Protein AF-D8F3E0-F1 (afdb_monomer_lite)

Foldseek 3Di:
DDPDFAEEEDALVVQLVCQVVVNCVVVLSGQAYEYEPLSCCVPCVVVSHPVVSVVVRPRYDYDYDDPVQLVVVCVVVVVVPDDPSVSSCVSVVPD

Structure (mmCIF, N/CA/C/O backbone):
data_AF-D8F3E0-F1
#
_entry.id   AF-D8F3E0-F1
#
loop_
_atom_site.group_PDB
_atom_site.id
_atom_site.type_symbol
_atom_site.label_atom_id
_atom_site.label_alt_id
_atom_site.label_comp_id
_atom_site.label_asym_id
_atom_site.label_entity_id
_atom_site.label_seq_id
_atom_site.pdbx_PDB_ins_code
_atom_site.Cartn_x
_atom_site.Cartn_y
_atom_site.Cartn_z
_atom_site.occupancy
_atom_site.B_iso_or_equiv
_atom_site.auth_seq_id
_atom_site.auth_comp_id
_atom_site.auth_asym_id
_atom_site.auth_atom_id
_atom_site.pdbx_PDB_model_num
ATOM 1 N N . MET A 1 1 ? -12.047 -28.268 2.635 1.00 41.09 1 MET A N 1
ATOM 2 C CA . MET A 1 1 ? -11.920 -27.325 1.505 1.00 41.09 1 MET A CA 1
ATOM 3 C C . MET A 1 1 ? -11.395 -26.028 2.086 1.00 41.09 1 MET A C 1
ATOM 5 O O . MET A 1 1 ? -12.115 -25.404 2.848 1.00 41.09 1 MET A O 1
ATOM 9 N N . GLY A 1 2 ? -10.116 -25.713 1.875 1.00 49.66 2 GLY A N 1
ATOM 10 C CA . GLY A 1 2 ? -9.534 -24.486 2.417 1.00 49.66 2 GLY A CA 1
ATOM 11 C C . GLY A 1 2 ? -10.128 -23.291 1.688 1.00 49.66 2 GLY A C 1
ATOM 12 O O . GLY A 1 2 ? -9.987 -23.200 0.469 1.00 49.66 2 GLY A O 1
ATOM 13 N N . VAL A 1 3 ? -10.815 -22.410 2.411 1.00 56.03 3 VAL A N 1
ATOM 14 C CA . VAL A 1 3 ? -11.058 -21.052 1.926 1.00 56.03 3 VAL A CA 1
ATOM 15 C C . VAL A 1 3 ? -9.679 -20.444 1.692 1.00 56.03 3 VAL A C 1
ATOM 17 O O . VAL A 1 3 ? -8.916 -20.249 2.634 1.00 56.03 3 VAL A O 1
ATOM 20 N N . LYS A 1 4 ? -9.295 -20.276 0.423 1.00 63.72 4 LYS A N 1
ATOM 21 C CA . LYS A 1 4 ? -8.119 -19.473 0.090 1.00 63.72 4 LYS A CA 1
ATOM 22 C C . LYS A 1 4 ? -8.395 -18.076 0.632 1.00 63.72 4 LYS A C 1
ATOM 24 O O . LYS A 1 4 ? -9.461 -17.539 0.339 1.00 63.72 4 LYS A O 1
ATOM 29 N N . GLY A 1 5 ? -7.468 -17.546 1.424 1.00 76.38 5 GLY A N 1
ATOM 30 C CA . GLY A 1 5 ? -7.595 -16.193 1.943 1.00 76.38 5 GLY A CA 1
ATOM 31 C C . GLY A 1 5 ? -7.776 -15.187 0.806 1.00 76.38 5 GLY A C 1
ATOM 32 O O . GLY A 1 5 ? -7.188 -15.348 -0.270 1.00 76.38 5 GLY A O 1
ATOM 33 N N . LEU A 1 6 ? -8.638 -14.197 1.015 1.00 89.00 6 LEU A N 1
ATOM 34 C CA . LEU A 1 6 ? -8.935 -13.154 0.050 1.00 89.00 6 LEU A CA 1
ATOM 35 C C . LEU A 1 6 ? -7.782 -12.151 0.045 1.00 89.00 6 LEU A C 1
ATOM 37 O O . LEU A 1 6 ? -7.670 -11.306 0.930 1.00 89.00 6 LEU A O 1
ATOM 41 N N . LYS A 1 7 ? -6.923 -12.255 -0.966 1.00 91.31 7 LYS A N 1
ATOM 42 C CA . LYS A 1 7 ? -5.838 -11.302 -1.206 1.00 91.31 7 LYS A CA 1
ATOM 43 C C . LYS A 1 7 ? -6.281 -10.234 -2.196 1.00 91.31 7 LYS A C 1
ATOM 45 O O . LYS A 1 7 ? -6.975 -10.548 -3.165 1.00 91.31 7 LYS A O 1
ATOM 50 N N . ALA A 1 8 ? -5.844 -9.001 -1.987 1.00 91.38 8 ALA A N 1
ATOM 51 C CA . ALA A 1 8 ? -6.066 -7.909 -2.923 1.00 91.38 8 ALA A CA 1
ATOM 52 C C . ALA A 1 8 ? -4.810 -7.063 -3.092 1.00 91.38 8 ALA A C 1
ATOM 54 O O . ALA A 1 8 ? -4.002 -6.931 -2.178 1.00 91.38 8 ALA A O 1
ATOM 55 N N . VAL A 1 9 ? -4.680 -6.466 -4.271 1.00 91.50 9 VAL A N 1
ATOM 56 C CA . VAL A 1 9 ? -3.739 -5.378 -4.518 1.00 91.50 9 VAL A CA 1
ATOM 57 C C . VAL A 1 9 ? -4.568 -4.112 -4.628 1.00 91.50 9 VAL A C 1
ATOM 59 O O . VAL A 1 9 ? -5.567 -4.106 -5.351 1.00 91.50 9 VAL A O 1
ATOM 62 N N . ILE A 1 10 ? -4.221 -3.087 -3.859 1.00 91.69 10 ILE A N 1
ATOM 63 C CA . ILE A 1 10 ? -5.037 -1.880 -3.755 1.00 91.69 10 ILE A CA 1
ATOM 64 C C . ILE A 1 10 ? -4.479 -0.752 -4.614 1.00 91.69 10 ILE A C 1
ATOM 66 O O . ILE A 1 10 ? -3.269 -0.570 -4.718 1.00 91.69 10 ILE A O 1
ATOM 70 N N . ASP A 1 11 ? -5.396 -0.001 -5.211 1.00 91.75 11 ASP A N 1
ATOM 71 C CA . ASP A 1 11 ? -5.115 1.218 -5.960 1.00 91.75 11 ASP A CA 1
ATOM 72 C C . ASP A 1 11 ? -5.204 2.462 -5.050 1.00 91.75 11 ASP A C 1
ATOM 74 O O . ASP A 1 11 ? -5.788 2.416 -3.961 1.00 91.75 11 ASP A O 1
ATOM 78 N N . ALA A 1 12 ? -4.656 3.593 -5.494 1.00 92.88 12 ALA A N 1
ATOM 79 C CA . ALA A 1 12 ? -4.644 4.840 -4.731 1.00 92.88 12 ALA A CA 1
ATOM 80 C C . ALA A 1 12 ? -6.059 5.379 -4.479 1.00 92.88 12 ALA A C 1
ATOM 82 O O . ALA A 1 12 ? -6.365 5.809 -3.368 1.00 92.88 12 ALA A O 1
ATOM 83 N N . GLY A 1 13 ? -6.947 5.303 -5.477 1.00 93.75 13 GLY A N 1
ATOM 84 C CA . GLY A 1 13 ? -8.314 5.825 -5.381 1.00 93.75 13 GLY A CA 1
ATOM 85 C C . GLY A 1 13 ? -9.097 5.270 -4.181 1.00 93.75 13 GLY A C 1
ATOM 86 O O . GLY A 1 13 ? -9.560 6.053 -3.354 1.00 93.75 13 GLY A O 1
ATOM 87 N N . PRO A 1 14 ? -9.239 3.939 -4.032 1.00 93.94 14 PRO A N 1
ATOM 88 C CA . PRO A 1 14 ? -9.880 3.342 -2.863 1.00 93.94 14 PRO A CA 1
ATOM 89 C C . PRO A 1 14 ? -9.234 3.721 -1.524 1.00 93.94 14 PRO A C 1
ATOM 91 O O . PRO A 1 14 ? -9.970 3.949 -0.568 1.00 93.94 14 PRO A O 1
ATOM 94 N N . LEU A 1 15 ? -7.900 3.818 -1.439 1.00 95.00 15 LEU A N 1
ATOM 95 C CA . LEU A 1 15 ? -7.223 4.261 -0.211 1.00 95.00 15 LEU A CA 1
ATOM 96 C C . LEU A 1 15 ? -7.604 5.700 0.150 1.00 95.00 15 LEU A C 1
ATOM 98 O O . LEU A 1 15 ? -7.995 5.952 1.286 1.00 95.00 15 LEU A O 1
ATOM 102 N N . ILE A 1 16 ? -7.545 6.614 -0.821 1.00 95.94 16 ILE A N 1
ATOM 103 C CA . ILE A 1 16 ? -7.880 8.032 -0.637 1.00 95.94 16 ILE A CA 1
ATOM 104 C C . ILE A 1 16 ? -9.345 8.171 -0.225 1.00 95.94 16 ILE A C 1
ATOM 106 O O . ILE A 1 16 ? -9.633 8.680 0.856 1.00 95.94 16 ILE A O 1
ATOM 110 N N . HIS A 1 17 ? -10.271 7.637 -1.025 1.00 96.62 17 HIS A N 1
ATOM 111 C CA . HIS A 1 17 ? -11.702 7.799 -0.773 1.00 96.62 17 HIS A CA 1
ATOM 112 C C . HIS A 1 17 ? -12.141 7.171 0.554 1.00 96.62 17 HIS A C 1
ATOM 114 O O . HIS A 1 17 ? -13.001 7.721 1.236 1.00 96.62 17 HIS A O 1
ATOM 120 N N . LEU A 1 18 ? -11.574 6.020 0.943 1.00 96.06 18 LEU A N 1
ATOM 121 C CA . LEU A 1 18 ? -11.887 5.405 2.234 1.00 96.06 18 LEU A CA 1
ATOM 122 C C . LEU A 1 18 ? -11.293 6.192 3.405 1.00 96.06 18 LEU A C 1
ATOM 124 O O . LEU A 1 18 ? -11.931 6.240 4.455 1.00 96.06 18 LEU A O 1
ATOM 128 N N . SER A 1 19 ? -10.120 6.810 3.242 1.00 95.25 19 SER A N 1
ATOM 129 C CA . SER A 1 19 ? -9.540 7.705 4.252 1.00 95.25 19 SER A CA 1
ATOM 130 C C . SER A 1 19 ? -10.416 8.942 4.454 1.00 95.25 19 SER A C 1
ATOM 132 O O . SER A 1 19 ? -10.776 9.259 5.584 1.00 95.25 19 SER A O 1
ATOM 134 N N . GLU A 1 20 ? -10.853 9.581 3.364 1.00 95.75 20 GLU A N 1
ATOM 135 C CA . GLU A 1 20 ? -11.693 10.791 3.383 1.00 95.75 20 GLU A CA 1
ATOM 136 C C . GLU A 1 20 ? -13.000 10.609 4.171 1.00 95.75 20 GLU A C 1
ATOM 138 O O . GLU A 1 20 ? -13.496 11.554 4.786 1.00 95.75 20 GLU A O 1
ATOM 143 N N . ILE A 1 21 ? -13.551 9.392 4.180 1.00 95.69 21 ILE A N 1
ATOM 144 C CA . ILE A 1 21 ? -14.784 9.052 4.906 1.00 95.69 21 ILE A CA 1
ATOM 145 C C . ILE A 1 21 ? -14.537 8.236 6.191 1.00 95.69 21 ILE A C 1
ATOM 147 O O . ILE A 1 21 ? -15.489 7.709 6.771 1.00 95.69 21 ILE A O 1
ATOM 151 N N . GLY A 1 22 ? -13.285 8.079 6.637 1.00 94.25 22 GLY A N 1
ATOM 152 C CA . GLY A 1 22 ? -12.933 7.350 7.867 1.00 94.25 22 GLY A CA 1
ATOM 153 C C . GLY A 1 22 ? -13.255 5.847 7.840 1.00 94.25 22 GLY A C 1
ATOM 154 O O . GLY A 1 22 ? -13.514 5.230 8.875 1.00 94.25 22 GLY A O 1
ATOM 155 N N . CYS A 1 23 ? -13.277 5.239 6.655 1.00 95.69 23 CYS A N 1
ATOM 156 C CA . CYS A 1 23 ? -13.737 3.870 6.413 1.00 95.69 23 CYS A CA 1
ATOM 157 C C . CYS A 1 23 ? -12.635 2.898 5.958 1.00 95.69 23 CYS A C 1
ATOM 159 O O . CYS A 1 23 ? -12.939 1.821 5.442 1.00 95.69 23 CYS A O 1
ATOM 161 N N . LEU A 1 24 ? -11.356 3.212 6.196 1.00 95.06 24 LEU A N 1
ATOM 162 C CA . LEU A 1 24 ? -10.232 2.313 5.887 1.00 95.06 24 LEU A CA 1
ATOM 163 C C . LEU A 1 24 ? -10.387 0.917 6.511 1.00 95.06 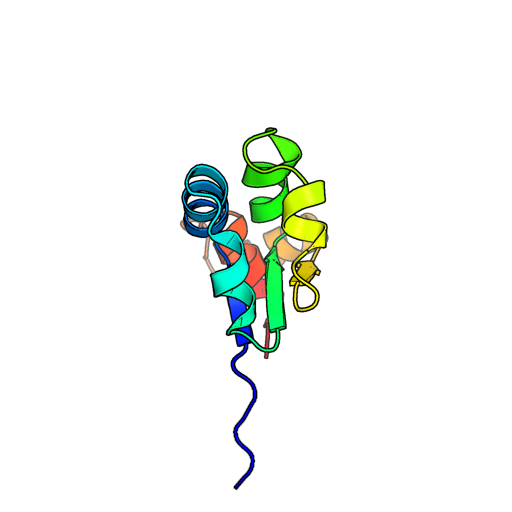24 LEU A C 1
ATOM 165 O O . LEU A 1 24 ? -9.956 -0.071 5.924 1.00 95.06 24 LEU A O 1
ATOM 169 N N . HIS A 1 25 ? -11.080 0.804 7.648 1.00 93.56 25 HIS A N 1
ATOM 170 C CA . HIS A 1 25 ? -11.329 -0.468 8.329 1.00 93.56 25 HIS A CA 1
ATOM 171 C C . HIS A 1 25 ? -12.039 -1.526 7.463 1.00 93.56 25 HIS A C 1
ATOM 173 O O . HIS A 1 25 ? -11.889 -2.714 7.754 1.00 93.56 25 HIS A O 1
ATOM 179 N N . PHE A 1 26 ? -12.765 -1.147 6.400 1.00 93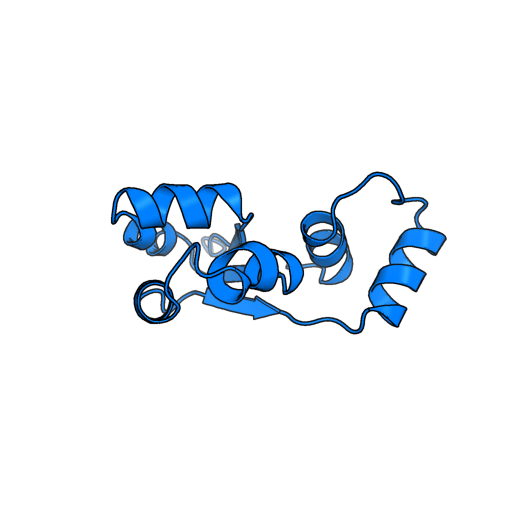.19 26 PHE A N 1
ATOM 180 C CA . PHE A 1 26 ? -13.356 -2.112 5.461 1.00 93.19 26 PHE A CA 1
ATOM 181 C C . PHE A 1 26 ? -12.305 -2.963 4.744 1.00 93.19 26 PHE A C 1
ATOM 183 O O . PHE A 1 26 ? -12.582 -4.112 4.390 1.00 93.19 26 PHE A O 1
ATOM 190 N N . LEU A 1 27 ? -11.084 -2.445 4.596 1.00 94.69 27 LEU A N 1
ATOM 191 C CA . LEU A 1 27 ? -9.962 -3.162 4.000 1.00 94.69 27 LEU A CA 1
ATOM 192 C C . LEU A 1 27 ? -9.468 -4.329 4.867 1.00 94.69 27 LEU A C 1
ATOM 194 O O . LEU A 1 27 ? -8.799 -5.216 4.348 1.00 94.69 27 LEU A O 1
ATOM 198 N N . ASN A 1 28 ? -9.861 -4.412 6.144 1.00 92.50 28 ASN A N 1
ATOM 199 C CA . ASN A 1 28 ? -9.603 -5.591 6.984 1.00 92.50 28 ASN A CA 1
ATOM 200 C C . ASN A 1 28 ? -10.415 -6.831 6.562 1.00 92.50 28 ASN A C 1
ATOM 202 O O . ASN A 1 28 ? -10.226 -7.902 7.129 1.00 92.50 28 ASN A O 1
ATOM 206 N N . SER A 1 29 ? -11.326 -6.702 5.590 1.00 91.69 29 SER A N 1
ATOM 207 C CA . SER A 1 29 ? -12.037 -7.850 5.006 1.00 91.69 29 SER A CA 1
ATOM 208 C C . SER A 1 29 ? -11.134 -8.720 4.122 1.00 91.69 29 SER A C 1
ATOM 210 O O . SER A 1 29 ? -11.514 -9.837 3.780 1.00 91.69 29 SER A O 1
ATOM 212 N N . PHE A 1 30 ? -9.966 -8.204 3.728 1.00 93.38 30 PHE A N 1
ATOM 213 C CA . PHE A 1 30 ? -8.932 -8.951 3.018 1.00 93.38 30 PHE A CA 1
ATOM 214 C C . PHE A 1 30 ? -7.978 -9.611 4.015 1.00 93.38 30 PHE A C 1
ATOM 216 O O . PHE A 1 30 ? -7.643 -9.026 5.041 1.00 93.38 30 PHE A O 1
ATOM 223 N N . ASP A 1 31 ? -7.481 -10.798 3.695 1.00 93.12 31 ASP A N 1
ATOM 224 C CA . ASP A 1 31 ? -6.448 -11.458 4.497 1.00 93.12 31 ASP A CA 1
ATOM 225 C C . ASP A 1 31 ? -5.069 -10.826 4.260 1.00 93.12 31 ASP A C 1
ATOM 227 O O . ASP A 1 31 ? -4.277 -10.682 5.189 1.00 93.12 31 ASP A O 1
ATOM 231 N N . GLU A 1 32 ? -4.802 -10.406 3.019 1.00 93.50 32 GLU A N 1
ATOM 232 C CA . GLU A 1 32 ? -3.585 -9.693 2.625 1.00 93.50 32 GLU A CA 1
ATOM 233 C C . GLU A 1 32 ? -3.943 -8.558 1.660 1.00 93.50 32 GLU A C 1
ATOM 235 O O . GLU A 1 32 ? -4.629 -8.769 0.655 1.00 93.50 32 GLU A O 1
ATOM 240 N N . LEU A 1 33 ? -3.459 -7.355 1.962 1.00 94.00 33 LEU A N 1
ATOM 241 C CA . LEU A 1 33 ? -3.607 -6.174 1.126 1.00 94.00 33 LEU A CA 1
ATOM 242 C C . LEU A 1 33 ? -2.226 -5.709 0.660 1.00 94.00 33 LEU A C 1
ATOM 244 O O . LEU A 1 33 ? -1.453 -5.150 1.434 1.00 94.00 33 LEU A O 1
ATOM 248 N N . HIS A 1 34 ? -1.907 -5.942 -0.605 1.00 93.50 34 HIS A N 1
ATOM 249 C CA . HIS A 1 34 ? -0.649 -5.524 -1.207 1.00 93.50 34 HIS A CA 1
ATOM 250 C C . HIS A 1 34 ? -0.762 -4.069 -1.680 1.00 93.50 34 HIS A C 1
ATOM 252 O O . HIS A 1 34 ? -1.683 -3.722 -2.419 1.00 93.50 34 HIS A O 1
ATOM 258 N N . VAL A 1 35 ? 0.179 -3.226 -1.259 1.00 93.56 35 VAL A N 1
ATOM 259 C CA . VAL A 1 35 ? 0.268 -1.810 -1.634 1.00 93.56 35 VAL A CA 1
ATOM 260 C C . VAL A 1 35 ? 1.548 -1.606 -2.439 1.00 93.56 35 VAL A C 1
ATOM 262 O O . VAL A 1 35 ? 2.637 -1.690 -1.862 1.00 93.56 35 VAL A O 1
ATOM 265 N N . PRO A 1 36 ? 1.444 -1.380 -3.756 1.00 92.38 36 PRO A N 1
ATOM 266 C CA . PRO A 1 36 ? 2.591 -1.014 -4.577 1.00 92.38 36 PRO A CA 1
ATOM 267 C C . PRO A 1 36 ? 3.219 0.317 -4.125 1.00 92.38 36 PRO A C 1
ATOM 269 O O . PRO A 1 36 ? 2.535 1.185 -3.574 1.00 92.38 36 PRO A O 1
ATOM 272 N N . GLU A 1 37 ? 4.511 0.503 -4.369 1.00 90.94 37 GLU A N 1
ATOM 273 C CA . GLU A 1 37 ? 5.257 1.711 -4.009 1.00 90.94 37 GLU A CA 1
ATOM 274 C C . GLU A 1 37 ? 4.697 2.938 -4.720 1.00 90.94 37 GLU A C 1
ATOM 276 O O . GLU A 1 37 ? 4.511 3.977 -4.092 1.00 90.94 37 GLU A O 1
ATOM 281 N N . ALA A 1 38 ? 4.343 2.811 -5.998 1.00 89.44 38 ALA A N 1
ATOM 282 C CA . ALA A 1 38 ? 3.713 3.896 -6.741 1.00 89.44 38 ALA A CA 1
ATOM 283 C C . ALA A 1 38 ? 2.401 4.365 -6.082 1.00 89.44 38 ALA A C 1
ATOM 285 O O . ALA A 1 38 ? 2.143 5.565 -5.989 1.00 89.44 38 ALA A O 1
ATOM 286 N N . VAL A 1 39 ? 1.604 3.423 -5.564 1.00 92.25 39 VAL A N 1
ATOM 287 C CA . VAL A 1 39 ? 0.362 3.718 -4.832 1.00 92.25 39 VAL A CA 1
ATOM 288 C C . VAL A 1 39 ? 0.671 4.366 -3.482 1.00 92.25 39 VAL A C 1
ATOM 290 O O . VAL A 1 39 ? 0.004 5.322 -3.085 1.00 92.25 39 VAL A O 1
ATOM 293 N N . TRP A 1 40 ? 1.707 3.903 -2.780 1.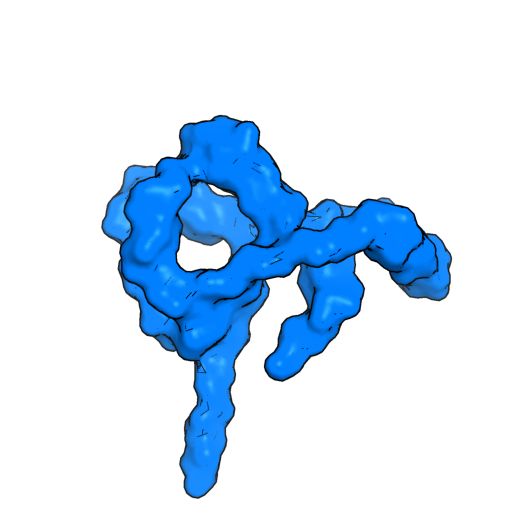00 94.12 40 TRP A N 1
ATOM 294 C CA . TRP A 1 40 ? 2.156 4.521 -1.531 1.00 94.12 40 TRP A CA 1
ATOM 295 C C . TRP A 1 40 ? 2.603 5.976 -1.732 1.00 94.12 40 TRP A C 1
ATOM 297 O O . TRP A 1 40 ? 2.221 6.860 -0.964 1.00 94.12 40 TRP A O 1
ATOM 307 N N . LEU A 1 41 ? 3.375 6.243 -2.787 1.00 92.44 41 LEU A N 1
ATOM 308 C CA . LEU A 1 41 ? 3.850 7.583 -3.129 1.00 92.44 41 LEU A CA 1
ATOM 309 C C . LEU A 1 41 ? 2.709 8.521 -3.533 1.00 92.44 41 LEU A C 1
ATOM 311 O 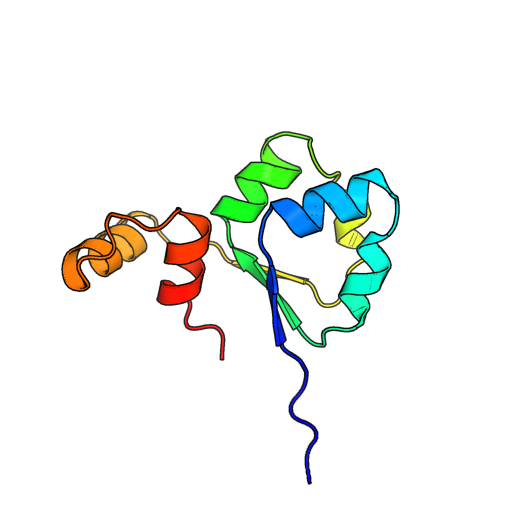O . LEU A 1 41 ? 2.739 9.689 -3.162 1.00 92.44 41 LEU A O 1
ATOM 315 N N . GLU A 1 42 ? 1.695 8.035 -4.253 1.00 92.69 42 GLU A N 1
ATOM 316 C CA . GLU A 1 42 ? 0.518 8.839 -4.613 1.00 92.69 42 GLU A CA 1
ATOM 317 C C . GLU A 1 42 ? -0.374 9.169 -3.405 1.00 92.69 42 GLU A C 1
ATOM 319 O O . GLU A 1 42 ? -1.042 10.205 -3.387 1.00 92.69 42 GLU A O 1
ATOM 324 N N . THR A 1 43 ? -0.388 8.301 -2.394 1.00 95.06 43 THR A N 1
ATOM 325 C CA . THR A 1 43 ? -1.257 8.432 -1.220 1.00 95.06 43 THR A CA 1
ATOM 326 C C . THR A 1 43 ? -0.536 9.113 -0.060 1.00 95.06 43 THR A C 1
ATOM 328 O O . THR A 1 43 ? -0.668 10.323 0.127 1.00 95.06 43 THR A O 1
ATOM 331 N N . VAL A 1 44 ? 0.259 8.359 0.697 1.00 94.88 44 VAL A N 1
ATOM 332 C CA . VAL A 1 44 ? 1.015 8.848 1.857 1.00 94.88 44 VAL A CA 1
ATOM 333 C C . VAL A 1 44 ? 2.097 9.833 1.429 1.00 94.88 44 VAL A C 1
ATOM 335 O O . VAL A 1 44 ? 2.265 10.870 2.059 1.00 94.88 44 VAL A O 1
ATOM 338 N N . GLY A 1 45 ? 2.799 9.554 0.326 1.00 92.62 45 GLY A N 1
ATOM 339 C CA . GLY A 1 45 ? 3.867 10.427 -0.177 1.00 92.62 45 GLY A CA 1
ATOM 340 C C . GLY A 1 45 ? 3.400 11.815 -0.638 1.00 92.62 45 GLY A C 1
ATOM 341 O O . GLY A 1 45 ? 4.231 12.706 -0.799 1.00 92.62 45 GLY A O 1
ATOM 342 N N . GLN A 1 46 ? 2.092 12.009 -0.834 1.00 94.06 46 GLN A N 1
ATOM 343 C CA . GLN A 1 46 ? 1.468 13.292 -1.179 1.00 94.06 46 GLN A CA 1
ATOM 344 C C . GLN A 1 46 ? 0.517 13.806 -0.087 1.00 94.06 46 GLN A C 1
ATOM 346 O O . GLN A 1 46 ? -0.333 14.648 -0.377 1.00 94.06 46 GLN A O 1
ATOM 351 N N . ASP A 1 47 ? 0.618 13.284 1.140 1.00 93.69 47 ASP A N 1
ATOM 352 C CA . ASP A 1 47 ? -0.218 13.667 2.286 1.00 93.69 47 ASP A CA 1
ATOM 353 C C . ASP A 1 47 ? -1.739 13.534 2.034 1.00 93.69 47 ASP A C 1
ATOM 355 O O . ASP A 1 47 ? -2.549 14.214 2.665 1.00 93.69 47 ASP A O 1
ATOM 359 N N . ARG A 1 48 ? -2.157 12.654 1.110 1.00 93.31 48 ARG A N 1
ATOM 360 C CA . ARG A 1 48 ? -3.584 12.392 0.826 1.00 93.31 48 ARG A CA 1
ATOM 361 C C . ARG A 1 48 ? -4.207 11.393 1.795 1.00 93.31 48 ARG A C 1
ATOM 363 O O . ARG A 1 48 ? -5.423 11.362 1.949 1.00 93.31 48 ARG A O 1
ATOM 370 N N . VAL A 1 49 ? -3.373 10.555 2.403 1.00 95.06 49 VAL A N 1
ATOM 371 C CA . VAL A 1 49 ? -3.742 9.554 3.407 1.00 95.06 49 VAL A CA 1
ATOM 372 C C . VAL A 1 49 ? -2.678 9.586 4.493 1.00 95.06 49 VAL A C 1
ATOM 374 O O . VAL A 1 49 ? -1.487 9.556 4.181 1.00 95.06 49 VAL A O 1
ATOM 377 N N . PHE A 1 50 ? -3.076 9.619 5.764 1.00 92.75 50 PHE A N 1
ATOM 378 C CA . PHE A 1 50 ? -2.103 9.619 6.850 1.00 92.75 50 PHE A CA 1
ATOM 379 C C . PHE A 1 50 ? -1.592 8.202 7.135 1.00 92.75 50 PHE A C 1
ATOM 381 O O . PHE A 1 50 ? -2.361 7.256 7.313 1.00 92.75 50 PHE A O 1
ATOM 388 N N . GLU A 1 51 ? -0.273 8.051 7.263 1.00 91.19 51 GLU A N 1
ATOM 389 C CA . GLU A 1 51 ? 0.362 6.763 7.584 1.00 91.19 51 GLU A CA 1
ATOM 390 C C . GLU A 1 51 ? -0.151 6.164 8.907 1.00 91.19 51 GLU A C 1
ATOM 392 O O . GLU A 1 51 ? -0.260 4.944 9.057 1.00 91.19 51 GLU A O 1
ATOM 397 N N . THR A 1 52 ? -0.528 7.013 9.865 1.00 90.19 52 THR A N 1
ATOM 398 C CA . THR A 1 52 ? -1.119 6.596 11.144 1.00 90.19 52 THR A CA 1
ATOM 399 C C . THR A 1 52 ? -2.468 5.899 10.972 1.00 90.19 52 THR A C 1
ATOM 401 O O . THR A 1 52 ? -2.766 4.971 11.724 1.00 90.19 52 THR A O 1
ATOM 404 N N . GLU A 1 53 ? -3.266 6.291 9.978 1.00 87.94 53 GLU A N 1
ATOM 405 C CA . GLU A 1 53 ? -4.534 5.631 9.660 1.00 87.94 53 GLU A CA 1
ATOM 406 C C . GLU A 1 53 ? -4.291 4.262 9.020 1.00 87.94 53 GLU A C 1
ATOM 408 O O . GLU A 1 53 ? -4.919 3.273 9.406 1.00 87.94 53 GLU A O 1
ATOM 413 N N . LEU A 1 54 ? -3.319 4.167 8.110 1.00 89.56 54 LEU A N 1
ATOM 414 C CA . LEU A 1 54 ? -2.939 2.903 7.469 1.00 89.56 54 LEU A CA 1
ATOM 415 C C . LEU A 1 54 ? -2.285 1.921 8.439 1.00 89.56 54 LEU A C 1
ATOM 417 O O . LEU A 1 54 ? -2.473 0.716 8.310 1.00 89.56 54 LEU A O 1
ATOM 421 N N . SER A 1 55 ? -1.592 2.421 9.462 1.00 86.88 55 SER A N 1
ATOM 422 C CA . SER A 1 55 ? -1.000 1.600 10.525 1.00 86.88 55 SER A CA 1
ATOM 423 C C . SER A 1 55 ? -2.042 0.784 11.307 1.00 86.88 55 SER A C 1
ATOM 425 O O . SER A 1 55 ? -1.696 -0.189 11.978 1.00 86.88 55 SER A O 1
ATOM 427 N N . SER A 1 56 ? -3.327 1.153 11.227 1.00 87.00 56 SER A N 1
ATOM 428 C CA . SER A 1 56 ? -4.427 0.373 11.807 1.00 87.00 56 SER A CA 1
ATOM 429 C C . SER A 1 56 ? -4.757 -0.907 11.019 1.00 87.00 56 SER A C 1
ATOM 431 O O . SER A 1 56 ? -5.354 -1.832 11.579 1.00 87.00 56 SER A O 1
ATOM 433 N N . LEU A 1 57 ? -4.338 -0.991 9.750 1.00 91.25 57 LEU A N 1
ATOM 434 C CA . LEU A 1 57 ? -4.540 -2.135 8.862 1.00 91.25 57 LEU A CA 1
ATOM 435 C C . LEU A 1 57 ? -3.406 -3.147 9.043 1.00 91.25 57 LEU A C 1
ATOM 437 O O . LEU A 1 57 ? -2.312 -3.010 8.502 1.00 91.25 57 LEU A O 1
ATOM 441 N N . LYS A 1 58 ? -3.669 -4.205 9.814 1.00 89.19 58 LYS A N 1
ATOM 442 C CA . LYS A 1 58 ? -2.662 -5.238 10.139 1.00 89.19 58 LYS A CA 1
ATOM 443 C C . LYS A 1 58 ? -2.363 -6.197 8.987 1.00 89.19 58 LYS A C 1
ATOM 445 O O . LYS A 1 58 ? -1.394 -6.945 9.051 1.00 89.19 58 LYS A O 1
ATOM 450 N N . ASN A 1 59 ? -3.223 -6.206 7.977 1.00 93.75 59 ASN A N 1
ATOM 451 C CA . ASN A 1 59 ? -3.151 -7.063 6.799 1.00 93.75 59 ASN A CA 1
ATOM 452 C C . ASN A 1 59 ? -2.415 -6.399 5.620 1.00 93.75 59 ASN A C 1
ATOM 454 O O . ASN A 1 59 ? -2.324 -6.995 4.548 1.00 93.75 59 ASN A O 1
ATOM 458 N N . MET A 1 60 ? -1.907 -5.176 5.794 1.00 93.38 60 MET A N 1
ATOM 459 C CA . MET A 1 60 ? -1.267 -4.407 4.732 1.00 93.38 60 MET A CA 1
ATOM 460 C C . MET A 1 60 ? 0.208 -4.787 4.551 1.00 93.38 60 MET A C 1
ATOM 462 O O . MET A 1 60 ? 0.976 -4.852 5.510 1.00 93.38 60 MET A O 1
ATOM 466 N N . GLN A 1 61 ? 0.619 -4.985 3.302 1.00 92.81 61 GLN A N 1
ATOM 467 C CA . GLN A 1 61 ? 1.998 -5.248 2.905 1.00 92.81 61 GLN A CA 1
ATOM 468 C C . GLN A 1 61 ? 2.412 -4.239 1.835 1.00 92.81 61 GLN A C 1
ATOM 470 O O . GLN A 1 61 ? 1.871 -4.256 0.731 1.00 92.81 61 GLN A O 1
ATOM 475 N N . ARG A 1 62 ? 3.385 -3.379 2.141 1.00 91.62 62 ARG A N 1
ATOM 476 C CA . ARG A 1 62 ? 3.978 -2.467 1.157 1.00 91.62 62 ARG A CA 1
ATOM 477 C C . ARG A 1 62 ? 5.038 -3.196 0.339 1.00 91.62 62 ARG A C 1
ATOM 479 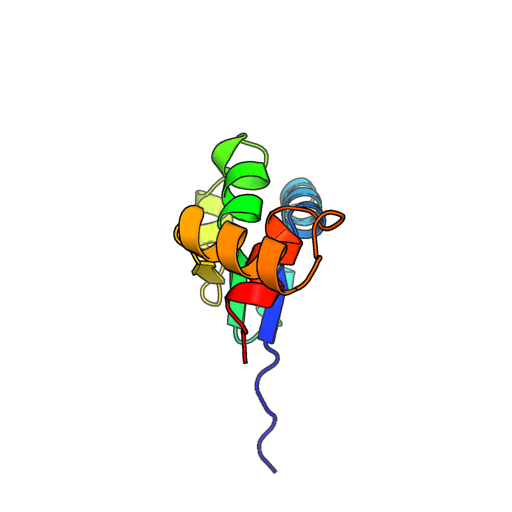O O . ARG A 1 62 ? 5.864 -3.912 0.901 1.00 91.62 62 ARG A O 1
ATOM 486 N N . HIS A 1 63 ? 5.032 -2.973 -0.969 1.00 89.62 63 HIS A N 1
ATOM 487 C CA . HIS A 1 63 ? 5.981 -3.571 -1.902 1.00 89.62 63 HIS A CA 1
ATOM 488 C C . HIS A 1 63 ? 6.728 -2.483 -2.644 1.00 89.62 63 HIS A C 1
ATOM 490 O O . HIS A 1 63 ? 6.111 -1.657 -3.301 1.00 89.62 63 HIS A O 1
ATOM 496 N N . SER A 1 64 ? 8.053 -2.516 -2.555 1.00 88.19 64 SER A N 1
ATOM 497 C CA . SER A 1 64 ? 8.935 -1.648 -3.325 1.00 88.19 64 SER A CA 1
ATOM 498 C C . SER A 1 64 ? 9.781 -2.509 -4.247 1.00 88.19 64 SER A C 1
ATOM 500 O O . SER A 1 64 ? 10.415 -3.471 -3.805 1.00 88.19 64 SER A O 1
ATOM 502 N N . PHE A 1 65 ? 9.750 -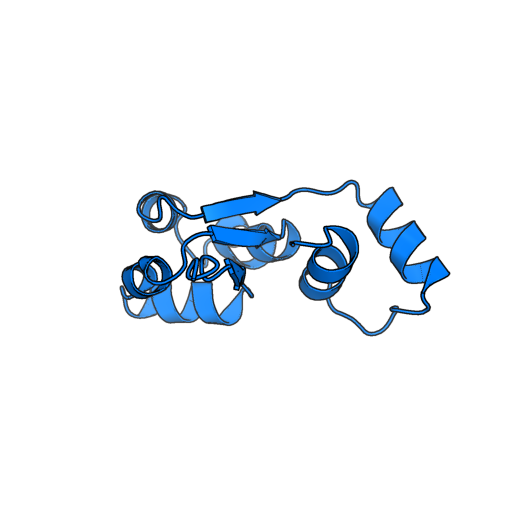2.180 -5.535 1.00 84.62 65 PHE A N 1
ATOM 503 C CA . PHE A 1 65 ? 10.500 -2.875 -6.570 1.00 84.62 65 PHE A CA 1
ATOM 504 C C . PHE A 1 65 ? 11.528 -1.925 -7.189 1.00 84.62 65 PHE A C 1
ATOM 506 O O . PHE A 1 65 ? 11.246 -0.734 -7.326 1.00 84.62 65 PHE A O 1
ATOM 513 N N . PRO A 1 66 ? 12.711 -2.419 -7.593 1.00 85.44 66 PRO A N 1
ATOM 514 C CA . PRO A 1 66 ? 13.677 -1.590 -8.299 1.00 85.44 66 PRO A CA 1
ATOM 515 C C . PRO A 1 66 ? 13.097 -1.091 -9.628 1.00 85.44 66 PRO A C 1
ATOM 517 O O . PRO A 1 66 ? 12.676 -1.894 -10.464 1.00 85.44 66 PRO A O 1
ATOM 520 N N . GLU A 1 67 ? 13.123 0.224 -9.846 1.00 81.56 67 GLU A N 1
ATOM 521 C CA . GLU A 1 67 ? 12.579 0.871 -11.051 1.00 81.56 67 GLU A CA 1
ATOM 522 C C . GLU A 1 67 ? 13.150 0.255 -12.339 1.00 81.56 67 GLU A C 1
ATOM 524 O O . GLU A 1 67 ? 12.406 -0.077 -13.260 1.00 81.56 67 GLU A O 1
ATOM 529 N N . GLU A 1 68 ? 14.456 -0.029 -12.365 1.00 85.94 68 GLU A N 1
ATOM 530 C CA . GLU A 1 68 ? 15.123 -0.663 -13.509 1.00 85.94 68 GLU A CA 1
ATOM 531 C C . GLU A 1 68 ? 14.554 -2.049 -13.864 1.00 85.94 68 GLU A C 1
ATOM 533 O O . GLU A 1 68 ? 14.540 -2.446 -15.035 1.00 85.94 68 GLU A O 1
ATOM 538 N N . GLU A 1 69 ? 14.107 -2.819 -12.868 1.00 85.81 69 GLU A N 1
ATOM 539 C CA . GLU A 1 69 ? 13.529 -4.147 -13.081 1.00 85.81 69 GLU A CA 1
ATOM 540 C C . GLU A 1 69 ? 12.097 -4.049 -13.608 1.00 85.81 69 GLU A C 1
ATOM 542 O O . GLU A 1 69 ? 11.747 -4.752 -14.566 1.00 85.81 69 GLU A O 1
ATOM 547 N N . VAL A 1 70 ? 11.307 -3.126 -13.051 1.00 83.12 70 VAL A N 1
ATOM 548 C CA . VAL A 1 70 ? 9.947 -2.827 -13.514 1.00 83.12 70 VAL A CA 1
ATOM 549 C C . VAL A 1 70 ? 9.987 -2.305 -14.952 1.00 83.12 70 VAL A C 1
ATOM 551 O O . VAL A 1 70 ? 9.281 -2.828 -15.815 1.00 83.12 70 VAL A O 1
ATOM 554 N N . GLU A 1 71 ? 10.881 -1.367 -15.272 1.00 84.81 71 GLU A N 1
ATOM 555 C CA . GLU A 1 71 ? 11.078 -0.868 -16.636 1.00 84.81 71 GLU A CA 1
ATOM 556 C C . GLU A 1 71 ? 11.451 -1.981 -17.620 1.00 84.81 71 GLU A C 1
ATOM 558 O O . GLU A 1 71 ? 10.913 -2.062 -18.733 1.00 84.81 71 GLU A O 1
ATOM 563 N N . ARG A 1 72 ? 12.382 -2.861 -17.232 1.00 87.75 72 ARG A N 1
ATOM 564 C CA . ARG A 1 72 ? 12.807 -3.985 -18.073 1.00 87.75 72 ARG A CA 1
ATOM 565 C C . ARG A 1 72 ? 11.639 -4.930 -18.349 1.00 87.75 72 ARG A C 1
ATOM 567 O O . ARG A 1 72 ? 11.492 -5.404 -19.479 1.00 87.75 72 ARG A O 1
ATOM 574 N N . PHE A 1 73 ? 10.798 -5.178 -17.347 1.00 86.38 73 PHE A N 1
ATOM 575 C CA . PHE A 1 73 ? 9.574 -5.960 -17.484 1.00 86.38 73 PHE A CA 1
ATOM 576 C C . PHE A 1 73 ? 8.556 -5.284 -18.414 1.00 86.38 73 PHE A C 1
ATOM 578 O O . PHE A 1 73 ? 8.028 -5.947 -19.312 1.00 86.38 73 PHE A O 1
ATOM 585 N N . VAL A 1 74 ? 8.336 -3.974 -18.275 1.00 86.06 74 VAL A N 1
ATOM 586 C CA . VAL A 1 74 ? 7.433 -3.185 -19.133 1.00 86.06 74 VAL A CA 1
ATOM 587 C C . VAL A 1 74 ? 7.853 -3.274 -20.594 1.00 86.06 74 VAL A C 1
ATOM 589 O O . VAL A 1 74 ? 7.030 -3.598 -21.454 1.00 86.06 74 VAL A O 1
ATOM 592 N N . ARG A 1 75 ? 9.140 -3.029 -20.880 1.00 87.44 75 ARG A N 1
ATOM 593 C CA . ARG A 1 75 ? 9.690 -3.071 -22.245 1.00 87.44 75 ARG A CA 1
ATOM 594 C C . ARG A 1 75 ? 9.563 -4.464 -22.851 1.00 87.44 75 ARG A C 1
ATOM 596 O O . ARG A 1 75 ? 9.165 -4.591 -24.003 1.00 87.44 75 ARG A O 1
ATOM 603 N N . ARG A 1 76 ? 9.857 -5.513 -22.076 1.00 89.69 76 ARG A N 1
ATOM 604 C CA . ARG A 1 76 ? 9.764 -6.905 -22.541 1.00 89.69 76 ARG A CA 1
ATOM 605 C C . ARG A 1 76 ? 8.331 -7.321 -22.889 1.00 89.69 76 ARG A C 1
ATOM 607 O O . ARG A 1 76 ? 8.154 -8.135 -23.791 1.00 89.69 76 ARG A O 1
ATOM 614 N N . ASN A 1 77 ? 7.335 -6.785 -22.186 1.00 86.19 77 ASN A N 1
ATOM 615 C CA . ASN A 1 77 ? 5.928 -7.171 -22.334 1.00 86.19 77 ASN A CA 1
ATOM 616 C C . ASN A 1 77 ? 5.073 -6.136 -23.090 1.00 86.19 77 ASN A C 1
ATOM 618 O O . ASN A 1 77 ? 3.865 -6.321 -23.202 1.00 86.19 77 ASN A O 1
ATOM 622 N N . ASN A 1 78 ? 5.675 -5.069 -23.632 1.00 86.25 78 ASN A N 1
ATOM 623 C CA . ASN A 1 78 ? 4.985 -3.975 -24.333 1.00 86.25 78 ASN A CA 1
ATOM 624 C C . ASN A 1 78 ? 3.858 -3.313 -23.508 1.00 86.25 78 ASN A C 1
ATOM 626 O O . ASN A 1 78 ? 2.807 -2.962 -24.042 1.00 86.25 78 ASN A O 1
ATOM 630 N N . LEU A 1 79 ? 4.077 -3.121 -22.204 1.00 86.56 79 LEU A N 1
ATOM 631 C CA . LEU A 1 79 ? 3.073 -2.603 -21.259 1.00 86.56 79 LEU A CA 1
ATOM 632 C C . LEU A 1 79 ? 3.101 -1.070 -21.096 1.00 86.56 79 LEU A C 1
ATOM 634 O O . LEU A 1 79 ? 2.683 -0.544 -20.072 1.00 86.56 79 LEU A O 1
ATOM 638 N N . SER A 1 80 ? 3.579 -0.327 -22.096 1.00 80.56 80 SER A N 1
ATOM 639 C CA . SER A 1 80 ? 3.858 1.121 -22.006 1.00 80.56 80 SER A CA 1
ATOM 640 C C . SER A 1 80 ? 2.639 2.031 -21.789 1.00 80.56 80 SER A C 1
ATOM 642 O O . SER A 1 80 ? 2.796 3.243 -21.680 1.00 80.56 80 SER A O 1
ATOM 644 N N . ARG A 1 81 ? 1.426 1.470 -21.759 1.00 83.81 81 ARG A N 1
ATOM 645 C CA . ARG A 1 81 ? 0.169 2.205 -21.552 1.00 83.81 81 ARG A CA 1
ATOM 646 C C . ARG A 1 81 ? -0.387 2.084 -20.132 1.00 83.81 81 ARG A C 1
ATOM 648 O O . ARG A 1 81 ? -1.409 2.704 -19.868 1.00 83.81 81 ARG A O 1
ATOM 655 N N . LEU A 1 82 ? 0.234 1.270 -19.278 1.00 79.62 82 LEU A N 1
ATOM 656 C CA . LEU A 1 82 ? -0.210 1.044 -17.905 1.00 79.62 82 LEU A CA 1
ATOM 657 C C . LEU A 1 82 ? 0.405 2.071 -16.950 1.00 79.62 82 LEU A C 1
ATOM 659 O O . LEU A 1 82 ? 1.538 2.517 -17.147 1.00 79.62 82 LEU A O 1
ATOM 663 N N . HIS A 1 83 ? -0.345 2.431 -15.912 1.00 80.75 83 HIS A N 1
ATOM 664 C CA . HIS A 1 83 ? 0.125 3.301 -14.839 1.00 80.75 83 HIS A CA 1
ATOM 665 C C . HIS A 1 83 ? 1.141 2.576 -13.941 1.00 80.75 83 HIS A C 1
ATOM 667 O O . HIS A 1 83 ? 1.163 1.348 -13.869 1.00 80.75 83 HIS A O 1
ATOM 673 N N . ALA A 1 84 ? 1.982 3.333 -13.226 1.00 76.62 84 ALA A N 1
ATOM 674 C CA . ALA A 1 84 ? 3.061 2.778 -12.402 1.00 76.62 84 ALA A CA 1
ATOM 675 C C . ALA A 1 84 ? 2.567 1.732 -11.380 1.00 76.62 84 ALA A C 1
ATOM 677 O O . ALA A 1 84 ? 3.152 0.656 -11.277 1.00 76.62 84 ALA A O 1
ATOM 678 N N . GLY A 1 85 ? 1.432 1.986 -10.715 1.00 73.56 85 GLY A N 1
ATOM 679 C CA . GLY A 1 85 ? 0.818 1.016 -9.800 1.00 73.56 85 GLY A CA 1
ATOM 680 C C . GLY A 1 85 ? 0.396 -0.285 -10.492 1.00 73.56 85 GLY A C 1
ATOM 681 O O . GLY A 1 85 ? 0.665 -1.371 -9.988 1.00 73.56 85 GLY A O 1
ATOM 682 N N . GLU A 1 86 ? -0.189 -0.207 -11.690 1.00 79.06 86 GLU A N 1
ATOM 683 C CA . GLU A 1 86 ? -0.592 -1.385 -12.475 1.00 79.06 86 GLU A CA 1
ATOM 684 C C . GLU A 1 86 ? 0.618 -2.218 -12.929 1.00 79.06 86 GLU A C 1
ATOM 686 O O . GLU A 1 86 ? 0.560 -3.449 -12.977 1.00 79.06 86 GLU A O 1
ATOM 691 N N . LEU A 1 87 ? 1.733 -1.555 -13.243 1.00 82.94 87 LEU A N 1
ATOM 692 C CA . LEU A 1 87 ? 2.981 -2.207 -13.635 1.00 82.94 87 LEU A CA 1
ATOM 693 C C . LEU A 1 87 ? 3.615 -2.976 -12.477 1.00 82.94 87 LEU A C 1
ATOM 695 O O . LEU A 1 87 ? 4.026 -4.122 -12.662 1.00 82.94 87 LEU A O 1
ATOM 699 N N . GLU A 1 88 ? 3.648 -2.382 -11.287 1.00 79.44 88 GLU A N 1
ATOM 700 C CA . GLU A 1 88 ? 4.147 -3.033 -10.074 1.00 79.44 88 GLU A CA 1
ATOM 701 C C . GLU A 1 88 ? 3.270 -4.226 -9.669 1.00 79.44 88 GLU A C 1
ATOM 703 O O . GLU A 1 88 ? 3.799 -5.273 -9.297 1.00 79.44 88 GLU A O 1
ATOM 708 N N . CYS A 1 89 ? 1.945 -4.125 -9.836 1.00 81.88 89 CYS A N 1
ATOM 709 C CA . CYS A 1 89 ? 1.018 -5.250 -9.670 1.00 81.88 89 CYS A CA 1
ATOM 710 C C . CYS A 1 89 ? 1.381 -6.444 -10.558 1.00 81.88 89 CYS A C 1
ATOM 712 O O . CYS A 1 89 ? 1.436 -7.586 -10.092 1.00 81.88 89 CYS A O 1
ATOM 714 N N . LEU A 1 90 ? 1.626 -6.186 -11.844 1.00 82.69 90 LEU A N 1
ATOM 715 C CA . LEU A 1 90 ? 1.971 -7.230 -12.807 1.00 82.69 90 LEU A CA 1
ATOM 716 C C . LEU A 1 90 ? 3.377 -7.793 -12.579 1.00 82.69 90 LEU A C 1
ATOM 718 O O . LEU A 1 90 ? 3.578 -8.996 -12.748 1.00 82.69 90 LEU A O 1
ATOM 722 N N . PHE A 1 91 ? 4.332 -6.945 -12.190 1.00 82.50 91 PHE A N 1
ATOM 723 C CA . PHE A 1 91 ? 5.709 -7.343 -11.907 1.00 82.50 91 PHE A CA 1
ATOM 724 C C . PHE A 1 91 ? 5.818 -8.193 -10.636 1.00 82.50 91 PHE A C 1
ATOM 726 O O . PHE A 1 91 ? 6.418 -9.267 -10.665 1.00 82.50 91 PHE A O 1
ATOM 733 N N . GLY A 1 92 ? 5.201 -7.742 -9.540 1.00 78.12 92 GLY A N 1
ATOM 734 C CA . GLY A 1 92 ? 5.265 -8.397 -8.233 1.00 78.12 92 GLY A CA 1
ATOM 735 C C . GLY A 1 92 ? 4.606 -9.773 -8.203 1.00 78.12 92 GLY A C 1
ATOM 736 O O . GLY A 1 92 ? 4.930 -10.594 -7.347 1.00 78.12 92 GLY A O 1
ATOM 737 N N . GLY A 1 93 ? 3.703 -10.051 -9.151 1.00 74.44 93 GLY A N 1
ATOM 738 C CA . GLY A 1 93 ? 3.091 -11.367 -9.299 1.00 74.44 93 GLY A CA 1
ATOM 739 C C . GLY A 1 93 ? 2.403 -11.839 -8.019 1.00 74.44 93 GLY A C 1
ATOM 740 O O . GLY A 1 93 ? 2.497 -13.025 -7.701 1.00 74.44 93 GLY A O 1
ATOM 741 N N . PHE A 1 94 ? 1.758 -10.916 -7.293 1.00 65.88 94 PHE A N 1
ATOM 742 C CA . PHE A 1 94 ? 1.067 -11.157 -6.025 1.00 65.88 94 PHE A CA 1
ATOM 743 C C . PHE A 1 94 ? 0.125 -12.371 -6.161 1.00 65.88 94 PHE A C 1
ATOM 745 O O . PHE A 1 94 ? -0.891 -12.307 -6.856 1.00 65.88 94 PHE A O 1
ATOM 752 N N . ARG A 1 95 ? 0.518 -13.513 -5.577 1.00 57.31 95 ARG A N 1
ATOM 753 C CA . ARG A 1 95 ? -0.146 -14.827 -5.682 1.00 57.31 95 ARG A CA 1
ATOM 754 C C . ARG A 1 95 ? -0.489 -15.415 -4.315 1.00 57.31 95 ARG A C 1
ATOM 756 O O . ARG A 1 95 ? 0.218 -15.153 -3.313 1.00 57.31 95 ARG A O 1
#

Sequence (95 aa):
MGVKGLKAVIDAGPLIHLSEIGCLHFLNSFDELHVPEAVWLETVGQDRVFETELSSLKNMQRHSFPEEEVERFVRRNNLSRLHAGELECLFGGFR

Radius of gyration: 14.13 Å; chains: 1; bounding box: 30×41×36 Å

Secondary structure (DSSP, 8-state):
------EEE--HHHHHHHHHTT-GGGGGGSSEEEEEHHHHHHHGGGTSS-HHHHTT-TTEEEE---HHHHHHHHHHHT-TTS-HHHHHHHHHT--

pLDDT: mean 87.17, std 10.05, range [41.09, 96.62]